Protein AF-A0A849VG69-F1 (afdb_monomer)

Organism: NCBI:txid2726988

Foldseek 3Di:
DDDDQAQEEEEPPDLVVVLLVLVLCCVVDPDVAARYEYEEQPVVSNVVCVVVRSYVYYYYADLVDPVRLLVVLVCCLVPGQHPEYEYAQVCCVPDDPSSVLLQLAAEQWYWHWDQDPVSDIDTDTDPDGRPHDSSYSDDPDPPPPPVPVVVVVVVPD

Sequence (157 aa):
MSLKLDNFLLVDSNKEFSRDYAEYLKKHSHNKESQLIAAGDNTRHLLKMMFDNLIKDYCYCDFANEISVSELSTYLNEHHKVSGVLIPHVDYELASKEQQFIFNSLHPVRYLLKQSQDGTFTYKKITDKANINHLSCSGALPAVGENIEASLCKLDT

Solvent-accessible surface area (backbone atoms only — not comparable to full-atom values): 8816 Å² total; per-residue (Å²): 133,87,80,84,66,64,30,23,37,35,54,39,86,43,74,65,61,48,48,54,49,28,53,50,48,55,74,74,43,92,55,92,63,44,46,30,30,41,34,18,70,57,52,72,59,47,52,49,37,38,76,70,53,38,23,64,47,69,43,71,27,45,77,90,37,70,67,41,36,26,53,43,12,52,52,34,44,76,76,56,63,51,67,29,36,38,35,48,40,67,60,59,71,72,40,52,73,69,43,44,49,49,63,34,13,35,34,78,43,37,28,30,36,43,77,44,97,87,72,48,79,46,78,44,73,58,82,70,81,54,48,83,52,77,39,22,26,66,68,86,69,77,67,92,59,69,68,55,59,65,52,56,68,69,74,80,122

Radius of gyration: 17.18 Å; Cα contacts (8 Å, |Δi|>4): 248; chains: 1; bounding box: 44×58×37 Å

pLDDT: mean 85.75, std 16.55, range [36.81, 97.56]

Nearest PDB structures (foldseek):
  5l78-assembly1_B  TM=6.544E-01  e=4.644E-02  Homo sapiens
  3lqf-assembly1_B  TM=7.164E-01  e=1.206E-01  Cereibacter sphaeroides
  8deb-assembly1_B-2  TM=6.175E-01  e=3.837E-02  Bacteroides fragilis
  8deb-assembly1_A  TM=6.182E-01  e=9.353E-02  Bacteroides fragilis
  1yo6-assembly3_F  TM=6.302E-01  e=5.215E-01  Caenorhabditis elegans

Structure (mmCIF, N/CA/C/O backbone):
data_AF-A0A849VG69-F1
#
_entry.id   AF-A0A849VG69-F1
#
loop_
_atom_site.group_PDB
_atom_site.id
_atom_site.type_symbol
_atom_site.label_atom_id
_atom_site.label_alt_id
_atom_site.label_comp_id
_atom_site.label_asym_id
_atom_site.label_entity_id
_atom_site.label_seq_id
_atom_site.pdbx_PDB_ins_code
_atom_site.Cartn_x
_atom_site.Cartn_y
_atom_site.Cartn_z
_atom_site.occupancy
_atom_site.B_iso_or_equiv
_atom_site.auth_seq_id
_atom_site.auth_comp_id
_atom_site.auth_asym_id
_atom_site.auth_atom_id
_atom_site.pdbx_PDB_model_num
ATOM 1 N N . MET A 1 1 ? -18.620 7.360 -7.343 1.00 36.81 1 MET A N 1
ATOM 2 C CA . MET A 1 1 ? -18.322 5.911 -7.367 1.00 36.81 1 MET A CA 1
ATOM 3 C C . MET A 1 1 ? -17.703 5.582 -6.017 1.00 36.81 1 MET A C 1
ATOM 5 O O . MET A 1 1 ? -16.705 6.209 -5.692 1.00 36.81 1 MET A O 1
ATOM 9 N N . SER A 1 2 ? -18.328 4.739 -5.192 1.00 56.47 2 SER A N 1
ATOM 10 C CA . SER A 1 2 ? -17.742 4.350 -3.899 1.00 56.47 2 SER A CA 1
ATOM 11 C C . SER A 1 2 ? -16.669 3.296 -4.163 1.00 56.47 2 SER A C 1
ATOM 13 O O . SER A 1 2 ? -16.969 2.263 -4.763 1.00 56.47 2 SER A O 1
ATOM 15 N N . LEU A 1 3 ? -15.413 3.591 -3.829 1.00 66.44 3 LEU A N 1
ATOM 16 C CA . LEU A 1 3 ? -14.302 2.664 -4.030 1.00 66.44 3 LEU A CA 1
ATOM 17 C C . LEU A 1 3 ? -14.330 1.647 -2.885 1.00 66.44 3 LEU A C 1
ATOM 19 O O . LEU A 1 3 ? -14.187 2.022 -1.724 1.00 66.44 3 LEU A O 1
ATOM 23 N N . LYS A 1 4 ? -14.547 0.368 -3.201 1.00 75.94 4 LYS A N 1
ATOM 24 C CA . LYS A 1 4 ? -14.493 -0.700 -2.200 1.00 75.94 4 LYS A CA 1
ATOM 25 C C . LYS A 1 4 ? -13.028 -1.056 -1.961 1.00 75.94 4 LYS A C 1
ATOM 27 O O . LYS A 1 4 ? -12.400 -1.672 -2.815 1.00 75.94 4 LYS A O 1
ATOM 32 N N . LEU A 1 5 ? -12.492 -0.615 -0.830 1.00 80.56 5 LEU A N 1
ATOM 33 C CA . LEU A 1 5 ? -11.070 -0.709 -0.481 1.00 80.56 5 LEU A CA 1
ATOM 34 C C . LEU A 1 5 ? -10.733 -1.967 0.330 1.00 80.56 5 LEU A C 1
ATOM 36 O O . LEU A 1 5 ? -9.816 -1.971 1.150 1.00 80.56 5 LEU A O 1
ATOM 40 N N . ASP A 1 6 ? -11.479 -3.045 0.110 1.00 85.31 6 ASP A N 1
ATOM 41 C CA . ASP A 1 6 ? -11.233 -4.308 0.797 1.00 85.31 6 ASP A CA 1
ATOM 42 C C . ASP A 1 6 ? -9.941 -4.940 0.260 1.00 85.31 6 ASP A C 1
ATOM 44 O O . ASP A 1 6 ? -9.777 -5.079 -0.952 1.00 85.31 6 ASP A O 1
ATOM 48 N N . ASN A 1 7 ? -9.035 -5.342 1.156 1.00 90.25 7 ASN A N 1
ATOM 49 C CA . ASN A 1 7 ? -7.769 -6.007 0.825 1.00 90.25 7 ASN A CA 1
ATOM 50 C C . ASN A 1 7 ? -6.854 -5.196 -0.104 1.00 90.25 7 ASN A C 1
ATOM 52 O O . ASN A 1 7 ? -6.214 -5.754 -0.994 1.00 90.25 7 ASN A O 1
ATOM 56 N N . PHE A 1 8 ? -6.783 -3.879 0.085 1.00 95.00 8 PHE A N 1
ATOM 57 C CA . PHE A 1 8 ? -5.785 -3.046 -0.586 1.00 95.00 8 PHE A CA 1
ATOM 58 C C . PHE A 1 8 ? -4.469 -3.018 0.198 1.00 95.00 8 PHE A C 1
ATOM 60 O O . PHE A 1 8 ? -4.468 -3.068 1.429 1.00 95.00 8 PHE A O 1
ATOM 67 N N . LEU A 1 9 ? -3.359 -2.904 -0.531 1.00 96.75 9 LEU A N 1
ATOM 68 C CA . LEU A 1 9 ? -2.040 -2.613 0.018 1.00 96.75 9 LEU A CA 1
ATOM 69 C C . LEU A 1 9 ? -1.819 -1.098 0.040 1.00 96.75 9 LEU A C 1
ATOM 71 O O . LEU A 1 9 ? -1.893 -0.453 -1.003 1.00 96.75 9 LEU A O 1
ATOM 75 N N . LEU A 1 10 ? -1.510 -0.539 1.202 1.00 97.25 10 LEU A N 1
ATOM 76 C CA . LEU A 1 10 ? -1.002 0.814 1.379 1.00 97.25 10 LEU A CA 1
ATOM 77 C C . LEU A 1 10 ? 0.529 0.792 1.369 1.00 97.25 10 LEU A C 1
ATOM 79 O O . LEU A 1 10 ? 1.142 0.097 2.180 1.00 97.25 10 LEU A O 1
ATOM 83 N N . VAL A 1 11 ? 1.128 1.575 0.474 1.00 97.19 11 VAL A N 1
ATOM 84 C CA . VAL A 1 11 ? 2.562 1.883 0.499 1.00 97.19 11 VAL A CA 1
ATOM 85 C C . VAL A 1 11 ? 2.808 2.919 1.596 1.00 97.19 11 VAL A C 1
ATOM 87 O O . VAL A 1 11 ? 2.398 4.073 1.463 1.00 97.19 11 VAL A O 1
ATOM 90 N N . ASP A 1 12 ? 3.446 2.495 2.685 1.00 95.44 12 ASP A N 1
ATOM 91 C CA . ASP A 1 12 ? 3.842 3.348 3.803 1.00 95.44 12 ASP A CA 1
ATOM 92 C C . ASP A 1 12 ? 5.242 3.924 3.585 1.00 95.44 12 ASP A C 1
ATOM 94 O O . ASP A 1 12 ? 6.249 3.392 4.044 1.00 95.44 12 ASP A O 1
ATOM 98 N N . SER A 1 13 ? 5.290 5.033 2.860 1.00 88.56 13 SER A N 1
ATOM 99 C CA . SER A 1 13 ? 6.489 5.855 2.655 1.00 88.56 13 SER A CA 1
ATOM 100 C C . SER A 1 13 ? 6.529 7.073 3.586 1.00 88.56 13 SER A C 1
ATOM 102 O O . SER A 1 13 ? 7.591 7.649 3.822 1.00 88.56 13 SER A O 1
ATOM 104 N N . ASN A 1 14 ? 5.387 7.457 4.165 1.00 92.94 14 ASN A N 1
ATOM 105 C CA . ASN A 1 14 ? 5.289 8.502 5.175 1.00 92.94 14 ASN A CA 1
ATOM 106 C C . ASN A 1 14 ? 4.325 8.080 6.289 1.00 92.94 14 ASN A C 1
ATOM 108 O O . ASN A 1 14 ? 3.107 8.078 6.116 1.00 92.94 14 ASN A O 1
ATOM 112 N N . LYS A 1 15 ? 4.895 7.828 7.470 1.00 93.56 15 LYS A N 1
ATOM 113 C CA . LYS A 1 15 ? 4.179 7.362 8.665 1.00 93.56 15 LYS A CA 1
ATOM 114 C C . LYS A 1 15 ? 2.964 8.223 9.058 1.00 93.56 15 LYS A C 1
ATOM 116 O O . LYS A 1 15 ? 1.968 7.721 9.569 1.00 93.56 15 LYS A O 1
ATOM 121 N N . GLU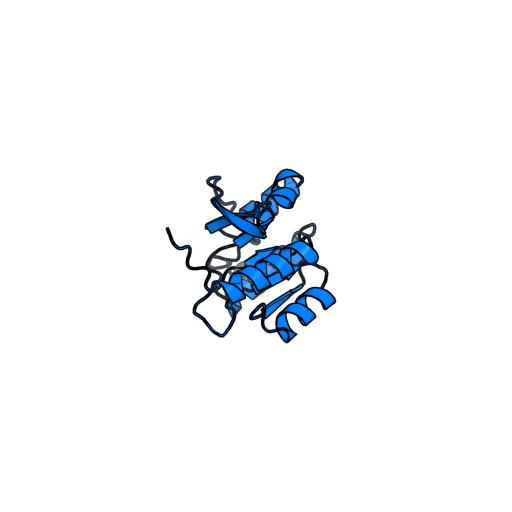 A 1 16 ? 3.050 9.543 8.900 1.00 93.81 16 GLU A N 1
ATOM 122 C CA . GLU A 1 16 ? 1.976 10.455 9.315 1.00 93.81 16 GLU A CA 1
ATOM 123 C C . GLU A 1 16 ? 0.835 10.376 8.307 1.00 93.81 16 GLU A C 1
ATOM 125 O O . GLU A 1 16 ? -0.307 10.121 8.684 1.00 93.81 16 GLU A O 1
ATOM 130 N N . PHE A 1 17 ? 1.172 10.442 7.018 1.00 95.38 17 PHE A N 1
ATOM 131 C CA . PHE A 1 17 ? 0.208 10.307 5.933 1.00 95.38 17 PHE A CA 1
ATOM 132 C C . PHE A 1 17 ? -0.534 8.963 5.968 1.00 95.38 17 PHE A C 1
ATOM 134 O O . PHE A 1 17 ? -1.763 8.922 5.881 1.00 95.38 17 PHE A O 1
ATOM 141 N N . SER A 1 18 ? 0.199 7.857 6.116 1.00 95.94 18 SER A N 1
ATOM 142 C CA . SER A 1 18 ? -0.369 6.506 6.126 1.00 95.94 18 SER A CA 1
ATOM 143 C C . SER A 1 18 ? -1.331 6.291 7.284 1.00 95.94 18 SER A C 1
ATOM 145 O O . SER A 1 18 ? -2.405 5.702 7.114 1.00 95.94 18 SER A O 1
ATOM 147 N N . ARG A 1 19 ? -0.974 6.802 8.466 1.00 96.56 19 ARG A N 1
ATOM 148 C CA . ARG A 1 19 ? -1.845 6.738 9.635 1.00 96.56 19 ARG A CA 1
ATOM 149 C C . ARG A 1 19 ? -3.089 7.590 9.460 1.00 96.56 19 ARG A C 1
ATOM 151 O O . ARG A 1 19 ? -4.181 7.079 9.706 1.00 96.56 19 ARG A O 1
ATOM 158 N N . ASP A 1 20 ? -2.939 8.837 9.025 1.00 95.88 20 ASP A N 1
ATOM 159 C CA . ASP A 1 20 ? -4.066 9.742 8.788 1.00 95.88 20 ASP A CA 1
ATOM 160 C C . ASP A 1 20 ? -5.056 9.127 7.796 1.00 95.88 20 ASP A C 1
ATOM 162 O O . ASP A 1 20 ? -6.271 9.159 8.009 1.00 95.88 20 ASP A O 1
ATOM 166 N N . TYR A 1 21 ? -4.536 8.490 6.744 1.00 95.69 21 TYR A N 1
ATOM 167 C CA . TYR A 1 21 ? -5.349 7.770 5.777 1.00 95.69 21 TYR A CA 1
ATOM 168 C C . TYR A 1 21 ? -6.095 6.585 6.398 1.00 95.69 21 TYR A C 1
ATOM 170 O O . TYR A 1 21 ? -7.298 6.424 6.181 1.00 95.69 21 TYR A O 1
ATOM 178 N N . ALA A 1 22 ? -5.416 5.760 7.194 1.00 95.06 22 ALA A N 1
ATOM 179 C CA . ALA A 1 22 ? -6.046 4.608 7.829 1.00 95.06 22 ALA A CA 1
ATOM 180 C C . ALA A 1 22 ? -7.111 5.027 8.864 1.00 95.06 22 ALA A C 1
ATOM 182 O O . ALA A 1 22 ? -8.178 4.413 8.948 1.00 95.06 22 ALA A O 1
ATOM 183 N N . GLU A 1 23 ? -6.877 6.113 9.608 1.00 94.75 23 GLU A N 1
ATOM 184 C CA . GLU A 1 23 ? -7.871 6.714 10.503 1.00 94.75 23 GLU A CA 1
ATOM 185 C C . GLU A 1 23 ? -9.067 7.284 9.730 1.00 94.75 23 GLU A C 1
ATOM 187 O O . GLU A 1 23 ? -10.218 7.074 10.128 1.00 94.75 23 GLU A O 1
ATOM 192 N N . TYR A 1 24 ? -8.817 7.970 8.610 1.00 93.38 24 TYR A N 1
ATOM 193 C CA . TYR A 1 24 ? -9.863 8.441 7.706 1.00 93.38 24 TYR A CA 1
ATOM 194 C C . TYR A 1 24 ? -10.710 7.272 7.196 1.00 93.38 24 TYR A C 1
ATOM 196 O O . TYR A 1 24 ? -11.936 7.307 7.320 1.00 93.38 24 TYR A O 1
ATOM 204 N N . LEU A 1 25 ? -10.075 6.211 6.693 1.00 91.75 25 LEU A N 1
ATOM 205 C CA . LEU A 1 25 ? -10.764 5.038 6.166 1.00 91.75 25 LEU A CA 1
ATOM 206 C C . LEU A 1 25 ? -11.615 4.362 7.245 1.00 91.75 25 LEU A C 1
ATOM 208 O O . LEU A 1 25 ? -12.772 4.040 6.993 1.00 91.75 25 LEU A O 1
ATOM 212 N N . LYS A 1 26 ? -11.091 4.214 8.466 1.00 90.50 26 LYS A N 1
ATOM 213 C CA . LYS A 1 26 ? -11.829 3.638 9.600 1.00 90.50 26 LYS A CA 1
ATOM 214 C C . LYS A 1 26 ? -13.068 4.453 9.977 1.00 90.50 26 LYS A C 1
ATOM 216 O O . LYS A 1 26 ? -14.101 3.870 10.283 1.00 90.50 26 LYS A O 1
ATOM 221 N N . LYS A 1 27 ? -12.989 5.787 9.935 1.00 89.56 27 LYS A N 1
ATOM 222 C CA . LYS A 1 27 ? -14.132 6.678 10.223 1.00 89.56 27 LYS A CA 1
ATOM 223 C C . LYS A 1 27 ? -15.211 6.640 9.136 1.00 89.56 27 LYS A C 1
ATOM 225 O O . LYS A 1 27 ? -16.374 6.886 9.439 1.00 89.56 27 LYS A O 1
ATOM 230 N N . HIS A 1 28 ? -14.829 6.352 7.892 1.00 87.00 28 HIS A N 1
ATOM 231 C CA . HIS A 1 28 ? -15.719 6.392 6.724 1.00 87.00 28 HIS A CA 1
ATOM 232 C C . HIS A 1 28 ? -16.106 5.002 6.196 1.00 87.00 28 HIS A C 1
ATOM 234 O O . HIS A 1 28 ? -16.868 4.898 5.236 1.00 87.00 28 HIS A O 1
ATOM 240 N N . SER A 1 29 ? -15.599 3.933 6.811 1.00 83.06 29 SER A N 1
ATOM 241 C CA . SER A 1 29 ? -15.955 2.556 6.490 1.00 83.06 29 SER A CA 1
ATOM 242 C C . SER A 1 29 ? -17.122 2.086 7.354 1.00 83.06 29 SER A C 1
ATOM 244 O O . SER A 1 29 ? -17.192 2.363 8.549 1.00 83.06 29 SER A O 1
ATOM 246 N N . HIS A 1 30 ? -18.032 1.323 6.752 1.00 76.81 30 HIS A N 1
ATOM 247 C CA . HIS A 1 30 ? -19.096 0.634 7.486 1.00 76.81 30 HIS A CA 1
ATOM 248 C C . HIS A 1 30 ? -18.594 -0.633 8.201 1.00 76.81 30 HIS A C 1
ATOM 250 O O . HIS A 1 30 ? -19.302 -1.177 9.050 1.00 76.81 30 HIS A O 1
ATOM 256 N N . ASN A 1 31 ? -17.384 -1.102 7.878 1.00 74.19 31 ASN A N 1
ATOM 257 C CA . ASN A 1 31 ? -16.780 -2.271 8.509 1.00 74.19 31 ASN A CA 1
ATOM 258 C C . ASN A 1 31 ? -16.126 -1.881 9.838 1.00 74.19 31 ASN A C 1
ATOM 260 O O . ASN A 1 31 ? -15.365 -0.919 9.909 1.00 74.19 31 ASN A O 1
ATOM 264 N N . LYS A 1 32 ? -16.388 -2.669 10.889 1.00 72.69 32 LYS A N 1
ATOM 265 C CA . LYS A 1 32 ? -15.746 -2.485 12.203 1.00 72.69 32 LYS A CA 1
ATOM 266 C C . LYS A 1 32 ? -14.254 -2.820 12.183 1.00 72.69 32 LYS A C 1
ATOM 268 O O . LYS A 1 32 ? -13.498 -2.259 12.970 1.00 72.69 32 LYS A O 1
ATOM 273 N N . GLU A 1 33 ? -13.850 -3.720 11.293 1.00 83.88 33 GLU A N 1
ATOM 274 C CA . GLU A 1 33 ? -12.469 -4.164 11.133 1.00 83.88 33 GLU A CA 1
ATOM 275 C C . GLU A 1 33 ? -11.885 -3.586 9.845 1.00 83.88 33 GLU A C 1
ATOM 277 O O . GLU A 1 33 ? -12.523 -3.609 8.787 1.00 83.88 33 GLU A O 1
ATOM 282 N N . SER A 1 34 ? -10.663 -3.057 9.935 1.00 87.00 34 SER A N 1
ATOM 283 C CA . SER A 1 34 ? -9.925 -2.625 8.751 1.00 87.00 34 SER A CA 1
ATOM 284 C C . SER A 1 34 ? -9.647 -3.828 7.854 1.00 87.00 34 SER A C 1
ATOM 286 O O . SER A 1 34 ? -9.468 -4.939 8.339 1.00 87.00 34 SER A O 1
ATOM 288 N N . GLN A 1 35 ? -9.620 -3.617 6.542 1.00 91.19 35 GLN A N 1
ATOM 289 C CA . GLN A 1 35 ? -9.175 -4.616 5.561 1.00 91.19 35 GLN A CA 1
ATOM 290 C C . GLN A 1 35 ? -7.896 -4.166 4.843 1.00 91.19 35 GLN A C 1
ATOM 292 O O . GLN A 1 35 ? -7.460 -4.801 3.884 1.00 91.19 35 GLN A O 1
ATOM 297 N N . LEU A 1 36 ? -7.311 -3.060 5.301 1.00 94.56 36 LEU A N 1
ATOM 298 C CA . LEU A 1 36 ? -6.127 -2.449 4.724 1.00 94.56 36 LEU A CA 1
ATOM 299 C C . LEU A 1 36 ? -4.873 -3.176 5.211 1.00 94.56 36 LEU A C 1
ATOM 301 O O . LEU A 1 36 ? -4.729 -3.408 6.409 1.00 94.56 36 LEU A O 1
ATOM 305 N N . ILE A 1 37 ? -3.975 -3.511 4.294 1.00 95.88 37 ILE A N 1
ATOM 306 C CA . ILE A 1 37 ? -2.633 -4.023 4.600 1.00 95.88 37 ILE A CA 1
ATOM 307 C C . ILE A 1 37 ? -1.671 -2.873 4.371 1.00 95.88 37 ILE A C 1
ATOM 309 O O . ILE A 1 37 ? -1.818 -2.177 3.372 1.00 95.88 37 ILE A O 1
ATOM 313 N N . ALA A 1 38 ? -0.696 -2.664 5.246 1.00 97.19 38 ALA A N 1
ATOM 314 C CA . ALA A 1 38 ? 0.333 -1.651 5.022 1.00 97.19 38 ALA A CA 1
ATOM 315 C C . ALA A 1 38 ? 1.715 -2.292 4.904 1.00 97.19 38 ALA A C 1
ATOM 317 O O . ALA A 1 38 ? 2.044 -3.203 5.661 1.00 97.19 38 ALA A O 1
ATOM 318 N N . ALA A 1 39 ? 2.528 -1.811 3.969 1.00 97.44 39 ALA A N 1
ATOM 319 C CA . ALA A 1 39 ? 3.918 -2.226 3.853 1.00 97.44 39 ALA A CA 1
ATOM 320 C C . ALA A 1 39 ? 4.841 -1.017 3.807 1.00 97.44 39 ALA A C 1
ATOM 322 O O . ALA A 1 39 ? 4.516 -0.034 3.150 1.00 97.44 39 ALA A O 1
ATOM 323 N N . GLY A 1 40 ? 5.977 -1.109 4.488 1.00 97.00 40 GLY A N 1
ATOM 324 C CA . GLY A 1 40 ? 6.966 -0.039 4.600 1.00 97.00 40 GLY A CA 1
ATOM 325 C C . GLY A 1 40 ? 8.152 -0.466 5.461 1.00 97.00 40 GLY A C 1
ATOM 326 O O . GLY A 1 40 ? 8.169 -1.565 6.024 1.00 97.00 40 GLY A O 1
ATOM 327 N N . ASP A 1 41 ? 9.154 0.396 5.577 1.00 95.50 41 ASP A N 1
ATOM 328 C CA . ASP A 1 41 ? 10.396 0.098 6.297 1.00 95.50 41 ASP A CA 1
ATOM 329 C C . ASP A 1 41 ? 10.295 0.375 7.812 1.00 95.50 41 ASP A C 1
ATOM 331 O O . ASP A 1 41 ? 11.038 -0.193 8.620 1.00 95.50 41 ASP A O 1
ATOM 335 N N . ASN A 1 42 ? 9.321 1.186 8.234 1.00 96.31 42 ASN A N 1
ATOM 336 C CA . ASN A 1 42 ? 9.101 1.564 9.626 1.00 96.31 42 ASN A CA 1
ATOM 337 C C . ASN A 1 42 ? 8.182 0.577 10.365 1.00 96.31 42 ASN A C 1
ATOM 339 O O . ASN A 1 42 ? 7.040 0.874 10.723 1.00 96.31 42 ASN A O 1
ATOM 343 N N . THR A 1 43 ? 8.701 -0.610 10.669 1.00 94.56 43 THR A N 1
ATOM 344 C CA . THR A 1 43 ? 7.931 -1.689 11.318 1.00 94.56 43 THR A CA 1
ATOM 345 C C . THR A 1 43 ? 7.293 -1.290 12.649 1.00 94.56 43 THR A C 1
ATOM 347 O O . THR A 1 43 ? 6.174 -1.704 12.944 1.00 94.56 43 THR A O 1
ATOM 350 N N . ARG A 1 44 ? 7.951 -0.442 13.454 1.00 96.62 44 ARG A N 1
ATOM 351 C CA . ARG A 1 44 ? 7.391 0.049 14.727 1.00 96.62 44 ARG A CA 1
ATOM 352 C C . ARG A 1 44 ? 6.115 0.857 14.504 1.00 96.62 44 ARG A C 1
ATOM 354 O O . ARG A 1 44 ? 5.178 0.759 15.299 1.00 96.62 44 ARG A O 1
ATOM 361 N N . HIS A 1 45 ? 6.098 1.678 13.460 1.00 97.25 45 HIS A N 1
ATOM 362 C CA . HIS A 1 45 ? 4.930 2.457 13.082 1.00 97.25 45 HIS A CA 1
ATOM 363 C C . HIS A 1 45 ? 3.787 1.555 12.604 1.00 97.25 45 HIS A C 1
ATOM 365 O O . HIS A 1 45 ? 2.673 1.655 13.125 1.00 97.25 45 HIS A O 1
ATOM 371 N N . LEU A 1 46 ? 4.088 0.629 11.695 1.00 97.50 46 LEU A N 1
ATOM 372 C CA . LEU A 1 46 ? 3.120 -0.321 11.153 1.00 97.50 46 LEU A CA 1
ATOM 373 C C . LEU A 1 46 ? 2.491 -1.190 12.249 1.00 97.50 46 LEU A C 1
ATOM 375 O O . LEU A 1 46 ? 1.269 -1.293 12.350 1.00 97.50 46 LEU A O 1
ATOM 379 N N . LEU A 1 47 ? 3.316 -1.723 13.152 1.00 97.19 47 LEU A N 1
ATOM 380 C CA . LEU A 1 47 ? 2.854 -2.510 14.291 1.00 97.19 47 LEU A CA 1
ATOM 381 C C . LEU A 1 47 ? 1.897 -1.700 15.179 1.00 97.19 47 LEU A C 1
ATOM 383 O O . LEU A 1 47 ? 0.865 -2.210 15.613 1.00 97.19 47 LEU A O 1
ATOM 387 N N . LYS A 1 48 ? 2.195 -0.414 15.413 1.00 97.56 48 LYS A N 1
ATOM 388 C CA . LYS A 1 48 ? 1.295 0.480 16.152 1.00 97.56 48 LYS A CA 1
ATOM 389 C C . LYS A 1 48 ? -0.040 0.674 15.425 1.00 97.56 48 LYS A C 1
ATOM 391 O O . LYS A 1 48 ? -1.080 0.641 16.075 1.00 97.56 48 LYS A O 1
ATOM 396 N N . MET A 1 49 ? -0.035 0.850 14.103 1.00 97.19 49 MET A N 1
ATOM 397 C CA . MET A 1 49 ? -1.276 0.942 13.322 1.00 97.19 49 MET A CA 1
ATOM 398 C C . MET A 1 49 ? -2.116 -0.335 13.420 1.00 97.19 49 MET A C 1
ATOM 400 O O . MET A 1 49 ? -3.341 -0.248 13.522 1.00 97.19 49 MET A O 1
ATOM 404 N N . MET A 1 50 ? -1.475 -1.505 13.426 1.00 96.00 50 MET A N 1
ATOM 405 C CA . MET A 1 50 ? -2.161 -2.784 13.607 1.00 96.00 50 MET A CA 1
ATOM 406 C C . MET A 1 50 ? -2.781 -2.892 15.008 1.00 96.00 50 MET A C 1
ATOM 408 O O . MET A 1 50 ? -3.965 -3.196 15.123 1.00 96.00 50 MET A O 1
ATOM 412 N N . PHE A 1 51 ? -2.037 -2.551 16.069 1.00 95.81 51 PHE A N 1
ATOM 413 C CA . PHE A 1 51 ? -2.566 -2.527 17.444 1.00 95.81 51 PHE A CA 1
ATOM 414 C C . PHE A 1 51 ? -3.743 -1.558 17.623 1.00 95.81 51 PHE A C 1
ATOM 416 O O . PHE A 1 51 ? -4.710 -1.872 18.317 1.00 95.81 51 PHE A O 1
ATOM 423 N N . ASP A 1 52 ? -3.700 -0.404 16.957 1.00 95.56 52 ASP A N 1
ATOM 424 C CA . ASP A 1 52 ? -4.792 0.575 16.955 1.00 95.56 52 ASP A CA 1
ATOM 425 C C . ASP A 1 52 ? -5.992 0.130 16.078 1.00 95.56 52 ASP A C 1
ATOM 427 O O . ASP A 1 52 ? -6.991 0.852 15.937 1.00 95.56 52 ASP A O 1
ATOM 431 N N . ASN A 1 53 ? -5.928 -1.076 15.495 1.00 94.06 53 ASN A N 1
ATOM 432 C CA . ASN A 1 53 ? -6.904 -1.647 14.566 1.00 94.06 53 ASN A CA 1
ATOM 433 C C . ASN A 1 53 ? -7.178 -0.715 13.373 1.00 94.06 53 ASN A C 1
ATOM 435 O O . ASN A 1 53 ? -8.337 -0.494 13.002 1.00 94.06 53 ASN A O 1
ATOM 439 N N . LEU A 1 54 ? -6.134 -0.067 12.848 1.00 95.25 54 LEU A N 1
ATOM 440 C CA . LEU A 1 54 ? -6.199 0.797 11.662 1.00 95.25 54 LEU A CA 1
ATOM 441 C C . LEU A 1 54 ? -5.912 0.016 10.374 1.00 95.25 54 LEU A C 1
ATOM 443 O O . LEU A 1 54 ? -6.435 0.353 9.313 1.00 95.25 54 LEU A O 1
ATOM 447 N N . ILE A 1 55 ? -5.131 -1.056 10.477 1.00 95.38 55 ILE A N 1
ATOM 448 C CA . ILE A 1 55 ? -4.799 -2.003 9.404 1.00 95.38 55 ILE A CA 1
ATOM 449 C C 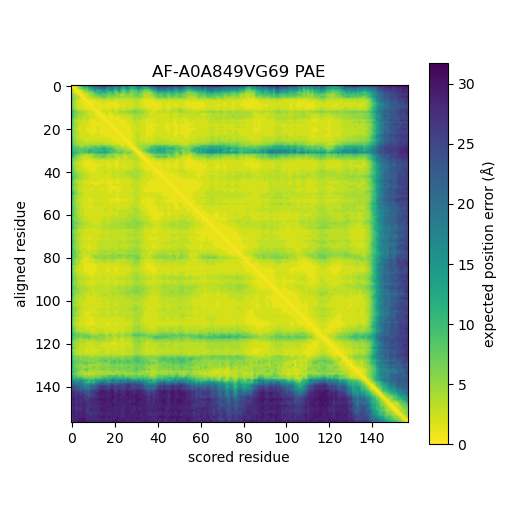. ILE A 1 55 ? -5.049 -3.425 9.903 1.00 95.38 55 ILE A C 1
ATOM 451 O O . ILE A 1 55 ? -5.014 -3.657 11.112 1.00 95.38 55 ILE A O 1
ATOM 455 N N . LYS A 1 56 ? -5.322 -4.358 8.988 1.00 94.69 56 LYS A N 1
ATOM 456 C CA . LYS A 1 56 ? -5.505 -5.777 9.332 1.00 94.69 56 LYS A CA 1
ATOM 457 C C . LYS A 1 56 ? -4.191 -6.530 9.484 1.00 94.69 56 LYS A C 1
ATOM 459 O O . LYS A 1 56 ? -4.139 -7.494 10.234 1.00 94.69 56 LYS A O 1
ATOM 464 N N . ASP A 1 57 ? -3.172 -6.115 8.743 1.00 95.38 57 ASP A N 1
ATOM 465 C CA . ASP A 1 57 ? -1.863 -6.753 8.729 1.00 95.38 57 ASP A CA 1
ATOM 466 C C . ASP A 1 57 ? -0.809 -5.763 8.228 1.00 95.38 57 ASP A C 1
ATOM 468 O O . ASP A 1 57 ? -1.147 -4.738 7.615 1.00 95.38 57 ASP A O 1
ATOM 472 N N . TYR A 1 58 ? 0.458 -6.076 8.476 1.00 95.62 58 TYR A N 1
ATOM 473 C CA . TYR A 1 58 ? 1.581 -5.299 7.990 1.00 95.62 58 TYR A CA 1
ATOM 474 C C . TYR A 1 58 ? 2.719 -6.165 7.457 1.00 95.62 58 TYR A C 1
ATOM 476 O O . TYR A 1 58 ? 2.932 -7.296 7.886 1.00 95.62 58 TYR A O 1
ATOM 484 N N . CYS A 1 59 ? 3.506 -5.590 6.553 1.00 95.12 59 CYS A N 1
ATOM 485 C CA . CYS A 1 59 ? 4.708 -6.221 6.025 1.00 95.12 59 CYS A CA 1
ATOM 486 C C . CYS A 1 59 ? 5.878 -5.244 6.087 1.00 95.12 59 CYS A C 1
ATOM 488 O O . CYS A 1 59 ? 5.727 -4.058 5.799 1.00 95.12 59 CYS A O 1
ATOM 490 N N . TYR A 1 60 ? 7.063 -5.740 6.427 1.00 95.56 60 TYR A N 1
ATOM 491 C CA . TYR A 1 60 ? 8.271 -4.970 6.162 1.00 95.56 60 TYR A CA 1
ATOM 492 C C . TYR A 1 60 ? 8.515 -4.928 4.650 1.00 95.56 60 TYR A C 1
ATOM 494 O O . TYR A 1 60 ? 8.434 -5.963 3.990 1.00 95.56 60 TYR A O 1
ATOM 502 N N . CYS A 1 61 ? 8.807 -3.747 4.112 1.00 95.94 61 CYS A N 1
ATOM 503 C CA . CYS A 1 61 ? 9.274 -3.596 2.741 1.00 95.94 61 CYS A CA 1
ATOM 504 C C . CYS A 1 61 ? 10.090 -2.314 2.589 1.00 95.94 61 CYS A C 1
ATOM 506 O O . CYS A 1 61 ? 9.588 -1.223 2.854 1.00 95.94 61 CYS A O 1
ATOM 508 N N . ASP A 1 62 ? 11.313 -2.442 2.085 1.00 94.62 62 ASP A N 1
ATOM 509 C CA . ASP A 1 62 ? 12.069 -1.320 1.536 1.00 94.62 62 ASP A CA 1
ATOM 510 C C . ASP A 1 62 ? 11.760 -1.202 0.036 1.00 94.62 62 ASP A C 1
ATOM 512 O O . ASP A 1 62 ? 12.242 -1.988 -0.778 1.00 94.62 62 ASP A O 1
ATOM 516 N N . PHE A 1 63 ? 10.945 -0.215 -0.347 1.00 92.00 63 PHE A N 1
ATOM 517 C CA . PHE A 1 63 ? 10.564 0.009 -1.749 1.00 92.00 63 PHE A CA 1
ATOM 518 C C . PHE A 1 63 ? 11.700 0.545 -2.634 1.00 92.00 63 PHE A C 1
ATOM 520 O O . PHE A 1 63 ? 11.507 0.685 -3.843 1.00 92.00 63 PHE A O 1
ATOM 527 N N . ALA A 1 64 ? 12.878 0.835 -2.074 1.00 90.44 64 ALA A N 1
ATOM 528 C CA . ALA A 1 64 ? 14.089 1.081 -2.851 1.00 90.44 64 ALA A CA 1
ATOM 529 C C . ALA A 1 64 ? 14.862 -0.215 -3.172 1.00 90.44 64 ALA A C 1
ATOM 531 O O . ALA A 1 64 ? 15.792 -0.181 -3.978 1.00 90.44 64 ALA A O 1
ATOM 532 N N . ASN A 1 65 ? 14.481 -1.351 -2.575 1.00 91.06 65 ASN A N 1
ATOM 533 C CA . ASN A 1 65 ? 15.165 -2.631 -2.715 1.00 91.06 65 ASN A CA 1
ATOM 534 C C . ASN A 1 65 ? 14.281 -3.671 -3.425 1.00 91.06 65 ASN A C 1
ATOM 536 O O . ASN A 1 65 ? 13.289 -4.155 -2.884 1.00 91.06 65 ASN A O 1
ATOM 540 N N . GLU A 1 66 ? 14.685 -4.073 -4.631 1.00 90.00 66 GLU A N 1
ATOM 541 C CA . GLU A 1 66 ? 13.956 -5.038 -5.466 1.00 90.00 66 GLU A CA 1
ATOM 542 C C . GLU A 1 66 ? 13.753 -6.403 -4.786 1.00 90.00 66 GLU A C 1
ATOM 544 O O . GLU A 1 66 ? 12.679 -6.993 -4.902 1.00 90.00 66 GLU A O 1
ATOM 549 N N . ILE A 1 67 ? 14.738 -6.881 -4.014 1.00 90.88 67 ILE A N 1
ATOM 550 C CA . ILE A 1 67 ? 14.632 -8.151 -3.279 1.00 90.88 67 ILE A CA 1
ATOM 551 C C . ILE A 1 67 ? 13.528 -8.045 -2.226 1.00 90.88 67 ILE A C 1
ATOM 553 O O . ILE A 1 67 ? 12.662 -8.914 -2.154 1.00 90.88 67 ILE A O 1
ATOM 557 N N . SER A 1 68 ? 13.510 -6.945 -1.469 1.00 94.25 68 SER A N 1
ATOM 558 C CA . SER A 1 68 ? 12.484 -6.709 -0.448 1.00 94.25 68 SER A CA 1
ATOM 559 C C . SER A 1 68 ? 11.079 -6.658 -1.058 1.00 94.25 68 SER A C 1
ATOM 561 O O . SER A 1 68 ? 10.139 -7.238 -0.514 1.00 94.25 68 SER A O 1
ATOM 563 N N . VAL A 1 69 ? 10.936 -6.034 -2.229 1.00 94.62 69 VAL A N 1
ATOM 564 C CA . VAL A 1 69 ? 9.659 -5.973 -2.952 1.00 94.62 69 VAL A CA 1
ATOM 565 C C . VAL A 1 69 ? 9.240 -7.345 -3.498 1.00 94.62 69 VAL A C 1
ATOM 567 O O . VAL A 1 69 ? 8.052 -7.675 -3.484 1.00 94.62 69 VAL A O 1
ATOM 570 N N . SER A 1 70 ? 10.185 -8.159 -3.967 1.00 92.00 70 SER A N 1
ATOM 571 C CA . SER A 1 70 ? 9.922 -9.528 -4.432 1.00 92.00 70 SER A CA 1
ATOM 572 C C . SER A 1 70 ? 9.399 -10.425 -3.300 1.00 92.00 70 SER A C 1
ATOM 574 O O . SER A 1 70 ? 8.395 -11.129 -3.455 1.00 92.00 70 SER A O 1
ATOM 576 N N . GLU A 1 71 ? 10.020 -10.342 -2.120 1.00 93.00 71 GLU A N 1
ATOM 577 C CA . GLU A 1 71 ? 9.572 -11.055 -0.917 1.00 93.00 71 GLU A CA 1
ATOM 578 C C . GLU A 1 71 ? 8.176 -10.597 -0.481 1.00 93.00 71 GLU A C 1
ATOM 580 O O . GLU A 1 71 ? 7.294 -11.430 -0.252 1.00 93.00 71 GLU A O 1
ATOM 585 N N . LEU A 1 72 ? 7.940 -9.278 -0.456 1.00 94.75 72 LEU A N 1
ATOM 586 C CA . LEU A 1 72 ? 6.617 -8.708 -0.197 1.00 94.75 72 LEU A CA 1
ATOM 587 C C . LEU A 1 72 ? 5.576 -9.268 -1.176 1.00 94.75 72 LEU A C 1
ATOM 589 O O . LEU A 1 72 ? 4.490 -9.677 -0.771 1.00 94.75 72 LEU A O 1
ATOM 593 N N . SER A 1 73 ? 5.900 -9.288 -2.466 1.00 92.38 73 SER A N 1
ATOM 594 C CA . SER A 1 73 ? 4.984 -9.735 -3.519 1.00 92.38 73 SER A CA 1
ATOM 595 C C . SER A 1 73 ? 4.605 -11.201 -3.354 1.00 92.38 73 SER A C 1
ATOM 597 O O . SER A 1 73 ? 3.426 -11.544 -3.467 1.00 92.38 73 SER A O 1
ATOM 599 N N . THR A 1 74 ? 5.586 -12.038 -3.014 1.00 89.81 74 THR A N 1
ATOM 600 C CA . THR A 1 74 ? 5.388 -13.460 -2.715 1.00 89.81 74 THR A CA 1
ATOM 601 C C . THR A 1 74 ? 4.456 -13.641 -1.524 1.00 89.81 74 THR A C 1
ATOM 603 O O . THR A 1 74 ? 3.405 -14.270 -1.651 1.00 89.81 74 THR A O 1
ATOM 606 N N . TYR A 1 75 ? 4.768 -12.986 -0.405 1.00 91.81 75 TYR A N 1
ATOM 607 C CA . TYR A 1 75 ? 3.960 -13.049 0.809 1.00 91.81 75 TYR A CA 1
ATOM 608 C C . TYR A 1 75 ? 2.508 -12.596 0.575 1.00 91.81 75 TYR A C 1
ATOM 610 O O . TYR A 1 75 ? 1.553 -13.262 0.983 1.00 91.81 75 TYR A O 1
ATOM 618 N N . LEU A 1 76 ? 2.313 -11.471 -0.120 1.00 92.44 76 LEU A N 1
ATOM 619 C CA . LEU A 1 76 ? 0.980 -10.931 -0.391 1.00 92.44 76 LEU A CA 1
ATOM 620 C C . LEU A 1 76 ? 0.154 -11.842 -1.308 1.00 92.44 76 LEU A C 1
ATOM 622 O O . LEU A 1 76 ? -1.063 -11.958 -1.116 1.00 92.44 76 LEU A O 1
ATOM 626 N N . ASN A 1 77 ? 0.798 -12.486 -2.282 1.00 88.62 77 ASN A N 1
ATOM 627 C CA . ASN A 1 77 ? 0.142 -13.426 -3.185 1.00 88.62 77 ASN A CA 1
ATOM 628 C C . ASN A 1 77 ? -0.306 -14.699 -2.447 1.00 88.62 77 ASN A C 1
ATOM 630 O O . ASN A 1 77 ? -1.419 -15.180 -2.667 1.00 88.62 77 ASN A O 1
ATOM 634 N N . GLU A 1 78 ? 0.524 -15.206 -1.534 1.00 88.44 78 GLU A N 1
ATOM 635 C CA . GLU A 1 78 ? 0.243 -16.419 -0.759 1.00 88.44 78 GLU A CA 1
ATOM 636 C C . GLU A 1 78 ? -0.825 -16.203 0.323 1.00 88.44 78 GLU A C 1
ATOM 638 O O . GLU A 1 78 ? -1.703 -17.051 0.503 1.00 88.44 78 GLU A O 1
ATOM 643 N N . HIS A 1 79 ? -0.794 -15.061 1.018 1.00 90.38 79 HIS A N 1
ATOM 644 C CA . HIS A 1 79 ? -1.577 -14.878 2.244 1.00 90.38 79 HIS A CA 1
ATOM 645 C C . HIS A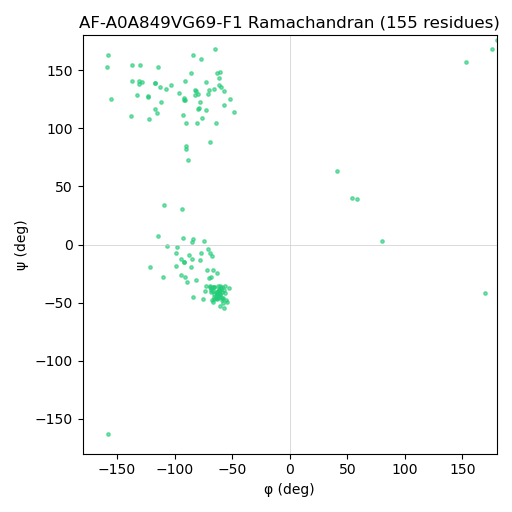 1 79 ? -2.744 -13.896 2.135 1.00 90.38 79 HIS A C 1
ATOM 647 O O . HIS A 1 79 ? -3.732 -14.045 2.856 1.00 90.38 79 HIS A O 1
ATOM 653 N N . HIS A 1 80 ? -2.670 -12.898 1.250 1.00 87.38 80 HIS A N 1
ATOM 654 C CA . HIS A 1 80 ? -3.557 -11.732 1.342 1.00 87.38 80 HIS A CA 1
ATOM 655 C C . HIS A 1 80 ? -4.441 -11.469 0.130 1.00 87.38 80 HIS A C 1
ATOM 657 O O . HIS A 1 80 ? -5.445 -10.771 0.292 1.00 87.38 80 HIS A O 1
ATOM 663 N N . LYS A 1 81 ? -4.109 -12.021 -1.049 1.00 87.38 81 LYS A N 1
ATOM 664 C CA . LYS A 1 81 ? -4.839 -11.813 -2.319 1.00 87.38 81 LYS A CA 1
ATOM 665 C C . LYS A 1 81 ? -5.266 -10.351 -2.493 1.00 87.38 81 LYS A C 1
ATOM 667 O O . LYS A 1 81 ? -6.453 -10.013 -2.490 1.00 87.38 81 LYS A O 1
ATOM 672 N N . VAL A 1 82 ? -4.266 -9.479 -2.580 1.00 91.94 82 VAL A N 1
ATOM 673 C CA . VAL A 1 82 ? -4.451 -8.026 -2.641 1.00 91.94 82 VAL A CA 1
ATOM 674 C C . VAL A 1 82 ? -5.293 -7.636 -3.861 1.00 91.94 82 VAL A C 1
ATOM 676 O O . VAL A 1 82 ? -5.089 -8.145 -4.957 1.00 91.94 82 VAL A O 1
ATOM 679 N N . SER A 1 83 ? -6.261 -6.735 -3.668 1.00 92.81 83 SER A N 1
ATOM 680 C CA . SER A 1 83 ? -7.180 -6.262 -4.722 1.00 92.81 83 SER A CA 1
ATOM 681 C C . SER A 1 83 ? -6.684 -5.008 -5.450 1.00 92.81 83 SER A C 1
ATOM 683 O O . SER A 1 83 ? -7.189 -4.649 -6.518 1.00 92.81 83 SER A O 1
ATOM 685 N N . GLY A 1 84 ? -5.699 -4.322 -4.877 1.00 94.00 84 GLY A N 1
ATOM 686 C CA . GLY A 1 84 ? -5.105 -3.124 -5.441 1.00 94.00 84 GLY A CA 1
ATOM 687 C C . GLY A 1 84 ? -4.076 -2.491 -4.523 1.00 94.00 84 GLY A C 1
ATOM 688 O O . GLY A 1 84 ? -3.972 -2.841 -3.350 1.00 94.00 84 GLY A O 1
ATOM 689 N N . VAL A 1 85 ? -3.326 -1.537 -5.068 1.00 95.88 85 VAL A N 1
ATOM 690 C CA . VAL A 1 85 ? -2.290 -0.805 -4.330 1.00 95.88 85 VAL A CA 1
ATOM 691 C C . VAL A 1 85 ? -2.645 0.676 -4.262 1.00 95.88 85 VAL A C 1
ATOM 693 O O . VAL A 1 85 ? -3.120 1.267 -5.237 1.00 95.88 85 VAL A O 1
ATOM 696 N N . LEU A 1 86 ? -2.414 1.262 -3.096 1.00 97.12 86 LEU A N 1
ATOM 697 C CA . LEU A 1 86 ? -2.572 2.669 -2.781 1.00 97.12 86 LEU A CA 1
ATOM 698 C C . LEU A 1 86 ? -1.194 3.274 -2.541 1.00 97.12 86 LEU A C 1
ATOM 700 O O . LEU A 1 86 ? -0.456 2.816 -1.672 1.00 97.12 86 LEU A O 1
ATOM 704 N N . ILE A 1 87 ? -0.864 4.302 -3.313 1.00 96.88 87 ILE A N 1
ATOM 705 C CA . ILE A 1 87 ? 0.453 4.936 -3.301 1.00 96.88 87 ILE A CA 1
ATOM 706 C C . ILE A 1 87 ? 0.255 6.418 -2.997 1.00 96.88 87 ILE A C 1
ATOM 708 O O . ILE A 1 87 ? -0.554 7.054 -3.680 1.00 96.88 87 ILE A O 1
ATOM 712 N N . PRO A 1 88 ? 0.942 7.009 -2.011 1.00 96.50 88 PRO A N 1
ATOM 713 C CA . PRO A 1 88 ? 0.883 8.450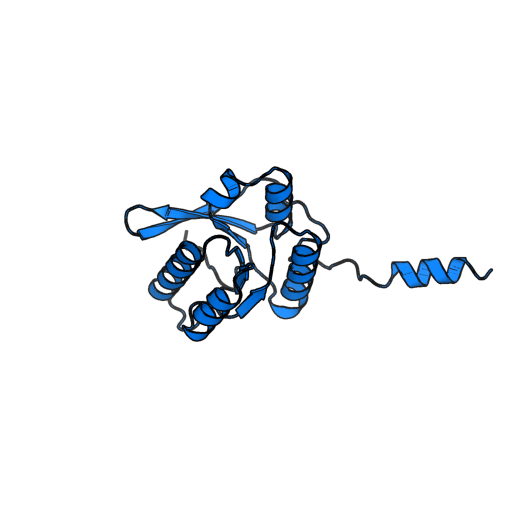 -1.816 1.00 96.50 88 PRO A CA 1
ATOM 714 C C . PRO A 1 88 ? 1.309 9.192 -3.090 1.00 96.50 88 PRO A C 1
ATOM 716 O O . PRO A 1 88 ? 2.313 8.875 -3.725 1.00 96.50 88 PRO A O 1
ATOM 719 N N . HIS A 1 89 ? 0.519 10.186 -3.493 1.00 96.00 89 HIS A N 1
ATOM 720 C CA . HIS A 1 89 ? 0.713 10.902 -4.754 1.00 96.00 89 HIS A CA 1
ATOM 721 C C . HIS A 1 89 ? 2.073 11.600 -4.818 1.00 96.00 89 HIS A C 1
ATOM 723 O O . HIS A 1 89 ? 2.737 11.551 -5.848 1.00 96.00 89 HIS A O 1
ATOM 729 N N . VAL A 1 90 ? 2.478 12.233 -3.714 1.00 93.50 90 VAL A N 1
ATOM 730 C CA . VAL A 1 90 ? 3.757 12.946 -3.610 1.00 93.50 90 VAL A CA 1
ATOM 731 C C . VAL A 1 90 ? 4.924 11.981 -3.800 1.00 93.50 90 VAL A C 1
ATOM 733 O O . VAL A 1 90 ? 5.841 12.278 -4.558 1.00 93.50 90 VAL A O 1
ATOM 736 N N . ASP A 1 91 ? 4.852 10.799 -3.192 1.00 92.19 91 ASP A N 1
ATOM 737 C CA . ASP A 1 91 ? 5.934 9.820 -3.262 1.00 92.19 91 ASP A CA 1
ATOM 738 C C . ASP A 1 91 ? 6.071 9.233 -4.669 1.00 92.19 91 ASP A C 1
ATOM 740 O O . ASP A 1 91 ? 7.181 9.039 -5.152 1.00 92.19 91 ASP A O 1
ATOM 744 N N . TYR A 1 92 ? 4.959 9.038 -5.383 1.00 94.25 92 TYR A N 1
ATOM 745 C CA . TYR A 1 92 ? 5.002 8.620 -6.785 1.00 94.25 92 TYR A CA 1
ATOM 746 C C . TYR A 1 92 ? 5.559 9.710 -7.721 1.00 94.25 92 TYR A C 1
ATOM 748 O O . TYR A 1 92 ? 6.300 9.402 -8.655 1.00 94.25 92 TYR A O 1
ATOM 756 N N . GLU A 1 93 ? 5.216 10.983 -7.494 1.00 93.56 93 GLU A N 1
ATOM 757 C CA . GLU A 1 93 ? 5.718 12.102 -8.310 1.00 93.56 93 GLU A CA 1
ATOM 758 C C . GLU A 1 93 ? 7.209 12.374 -8.100 1.00 93.56 93 GLU A C 1
ATOM 760 O O . GLU A 1 93 ? 7.904 12.722 -9.054 1.00 93.56 93 GLU A O 1
ATOM 765 N N . LEU A 1 94 ? 7.698 12.216 -6.868 1.00 93.50 94 LEU A N 1
ATOM 766 C CA . LEU A 1 94 ? 9.103 12.428 -6.518 1.00 93.50 94 LEU A CA 1
ATOM 767 C C . LEU A 1 94 ? 9.984 11.194 -6.763 1.00 93.50 94 LEU A C 1
ATOM 769 O O . LEU A 1 94 ? 11.209 11.310 -6.729 1.00 93.50 94 LEU A O 1
ATOM 773 N N . ALA A 1 95 ? 9.381 10.030 -7.010 1.00 92.50 95 ALA A N 1
ATOM 774 C CA . ALA A 1 95 ? 10.093 8.784 -7.253 1.00 92.50 95 ALA A CA 1
ATOM 775 C C . ALA A 1 95 ? 10.988 8.847 -8.500 1.00 92.50 95 ALA A C 1
ATOM 777 O O . ALA A 1 95 ? 10.626 9.410 -9.539 1.00 92.50 95 ALA A O 1
ATOM 778 N N . SER A 1 96 ? 12.147 8.187 -8.417 1.00 93.44 96 SER A N 1
ATOM 779 C CA . SER A 1 96 ? 12.993 7.946 -9.588 1.00 93.44 96 SER A CA 1
ATOM 780 C C . SER A 1 96 ? 12.288 7.037 -10.604 1.00 93.44 96 SER A C 1
ATOM 782 O O . SER A 1 96 ? 11.277 6.396 -10.305 1.00 93.44 96 SER A O 1
ATOM 784 N N . LYS A 1 97 ? 12.839 6.920 -11.819 1.00 92.19 97 LYS A N 1
ATOM 785 C CA . LYS A 1 97 ? 12.295 5.986 -12.819 1.00 92.19 97 LYS A CA 1
ATOM 786 C C . LYS A 1 97 ? 12.338 4.538 -12.331 1.00 92.19 97 LYS A C 1
ATOM 788 O O . LYS A 1 97 ? 11.409 3.787 -12.620 1.00 92.19 97 LYS A O 1
ATOM 793 N N . GLU A 1 98 ? 13.375 4.155 -11.585 1.00 90.56 98 GLU A N 1
ATOM 794 C CA . GLU A 1 98 ? 13.481 2.819 -10.991 1.00 90.56 98 GLU A CA 1
ATOM 795 C C . GLU A 1 98 ? 12.390 2.590 -9.934 1.00 90.56 98 GLU A C 1
ATOM 797 O O . GLU A 1 98 ? 11.696 1.576 -9.962 1.00 90.56 98 GLU A O 1
ATOM 802 N N . GLN A 1 99 ? 12.154 3.561 -9.049 1.00 91.81 99 GLN A N 1
ATOM 803 C CA . GLN A 1 99 ? 11.096 3.459 -8.037 1.00 91.81 99 GLN A CA 1
ATOM 804 C C . GLN A 1 99 ? 9.691 3.469 -8.656 1.00 91.81 99 GLN A C 1
ATOM 806 O O . GLN A 1 99 ? 8.827 2.685 -8.267 1.00 91.81 99 GLN A O 1
ATOM 811 N N . GLN A 1 100 ? 9.455 4.296 -9.679 1.00 93.06 100 GLN A N 1
ATOM 812 C CA . GLN A 1 100 ? 8.201 4.257 -10.435 1.00 93.06 100 GLN A CA 1
ATOM 813 C C . GLN A 1 100 ? 8.015 2.913 -11.142 1.00 93.06 100 GLN A C 1
ATOM 815 O O . G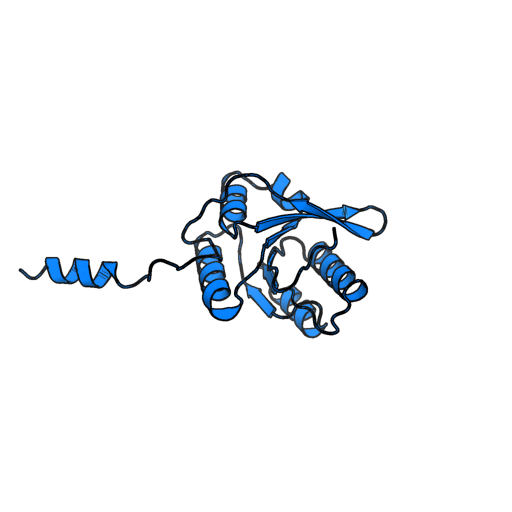LN A 1 100 ? 6.890 2.419 -11.225 1.00 93.06 100 GLN A O 1
ATOM 820 N N . PHE A 1 101 ? 9.093 2.294 -11.637 1.00 92.56 101 PHE A N 1
ATOM 821 C CA . PHE A 1 101 ? 9.033 0.947 -12.199 1.00 92.56 101 PHE A CA 1
ATOM 822 C C . PHE A 1 101 ? 8.584 -0.073 -11.147 1.00 92.56 101 PHE A C 1
ATOM 824 O O . PHE A 1 101 ? 7.677 -0.857 -11.436 1.00 92.56 101 PHE A O 1
ATOM 831 N N . ILE A 1 102 ? 9.141 -0.015 -9.932 1.00 93.25 102 ILE A N 1
ATOM 832 C CA . ILE A 1 102 ? 8.730 -0.846 -8.790 1.00 93.25 102 ILE A CA 1
ATOM 833 C C . ILE A 1 102 ? 7.240 -0.644 -8.491 1.00 93.25 102 ILE A C 1
ATOM 835 O O . ILE A 1 102 ? 6.464 -1.597 -8.556 1.00 93.25 102 ILE A O 1
ATOM 839 N N . PHE A 1 103 ? 6.796 0.597 -8.276 1.00 93.94 103 PHE A N 1
ATOM 840 C CA . PHE A 1 103 ? 5.391 0.919 -8.002 1.00 93.94 103 PHE A CA 1
ATOM 841 C C . PHE A 1 103 ? 4.433 0.447 -9.104 1.00 93.94 103 PHE A C 1
ATOM 843 O O . PHE A 1 103 ? 3.350 -0.076 -8.823 1.00 93.94 103 PHE A O 1
ATOM 850 N N . ASN A 1 104 ? 4.843 0.574 -10.367 1.00 93.56 104 ASN A N 1
ATOM 851 C CA . ASN A 1 104 ? 4.080 0.091 -11.516 1.00 93.56 104 ASN A CA 1
ATOM 852 C C . ASN A 1 104 ? 4.162 -1.427 -11.722 1.00 93.56 104 ASN A C 1
ATOM 854 O O . ASN A 1 104 ? 3.429 -1.953 -12.569 1.00 93.56 104 ASN A O 1
ATOM 858 N N . SER A 1 105 ? 5.001 -2.127 -10.962 1.00 93.06 105 SER A N 1
ATOM 859 C CA . SER A 1 105 ? 5.090 -3.588 -10.966 1.00 93.06 105 SER A CA 1
ATOM 860 C C . SER A 1 105 ? 4.239 -4.239 -9.876 1.00 93.06 105 SER A C 1
ATOM 862 O O . SER A 1 105 ? 3.756 -5.346 -10.095 1.00 93.06 105 SER A O 1
ATOM 864 N N . LEU A 1 106 ? 3.968 -3.539 -8.765 1.00 93.31 106 LEU A N 1
ATOM 865 C CA . LEU A 1 106 ? 3.278 -4.107 -7.596 1.00 93.31 106 LEU A CA 1
ATOM 866 C C . LEU A 1 106 ? 1.932 -4.759 -7.936 1.00 93.31 106 LEU A C 1
ATOM 868 O O . LEU A 1 106 ? 1.661 -5.880 -7.523 1.00 93.31 106 LEU A O 1
ATOM 872 N N . HIS A 1 107 ? 1.069 -4.067 -8.684 1.00 94.69 107 HIS A N 1
ATOM 873 C CA . HIS A 1 107 ? -0.273 -4.565 -9.001 1.00 94.69 107 HIS A CA 1
ATOM 874 C C . HIS A 1 107 ? -0.864 -3.875 -10.249 1.00 94.69 107 HIS A C 1
ATOM 876 O O . HIS A 1 107 ? -0.524 -2.719 -10.500 1.00 94.69 107 HIS A O 1
ATOM 882 N N . PRO A 1 108 ? -1.770 -4.503 -11.029 1.00 92.00 108 PRO A N 1
ATOM 883 C CA . PRO A 1 108 ? -2.468 -3.876 -12.158 1.00 92.00 108 PRO A CA 1
ATOM 884 C C . PRO A 1 108 ? -3.442 -2.766 -11.760 1.00 92.00 108 PRO A C 1
ATOM 886 O O . PRO A 1 108 ? -3.613 -1.775 -12.467 1.00 92.00 108 PRO A O 1
ATOM 889 N N . VAL A 1 109 ? -4.117 -2.947 -10.627 1.00 94.31 109 VAL A N 1
ATOM 890 C CA . VAL A 1 109 ? -5.023 -1.953 -10.041 1.00 94.31 109 VAL A CA 1
ATOM 891 C C . VAL A 1 109 ? -4.236 -1.101 -9.055 1.00 94.31 109 VAL A C 1
ATOM 893 O O . VAL A 1 109 ? -3.830 -1.600 -8.006 1.00 94.31 109 VAL A O 1
ATOM 896 N N . ARG A 1 110 ? -4.029 0.174 -9.395 1.00 95.12 110 ARG A N 1
ATOM 897 C CA . ARG A 1 110 ? -3.258 1.129 -8.592 1.00 95.12 110 ARG A CA 1
ATOM 898 C C . ARG A 1 110 ? -3.951 2.479 -8.522 1.00 95.12 110 ARG A C 1
ATOM 900 O O . ARG A 1 110 ? -4.470 2.965 -9.534 1.00 95.12 110 ARG A O 1
ATOM 907 N N . TYR A 1 111 ? -3.898 3.101 -7.353 1.00 96.56 111 TYR A N 1
ATOM 908 C CA . TYR A 1 111 ? -4.412 4.446 -7.130 1.00 96.56 111 TYR A CA 1
ATOM 909 C C . TYR A 1 111 ? -3.379 5.311 -6.421 1.00 96.56 111 TYR A C 1
ATOM 911 O O . TYR A 1 111 ? -2.751 4.883 -5.4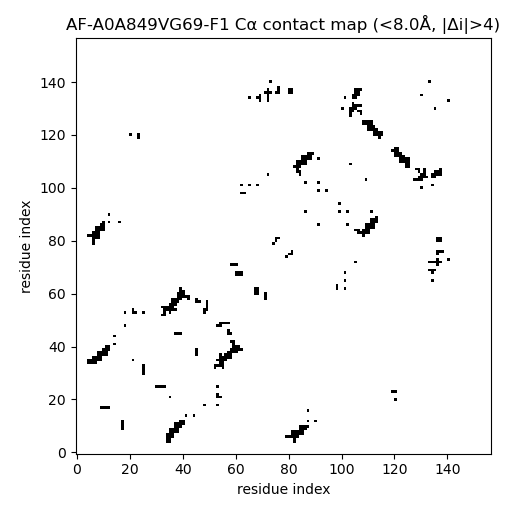56 1.00 96.56 111 TYR A O 1
ATOM 919 N N . LEU A 1 112 ? -3.264 6.552 -6.880 1.00 96.69 112 LEU A N 1
ATOM 920 C CA . LEU A 1 112 ? -2.578 7.612 -6.167 1.00 96.69 112 LEU A CA 1
ATOM 921 C C . LEU A 1 112 ? -3.519 8.215 -5.126 1.00 96.69 112 LEU A C 1
ATOM 923 O O . LEU A 1 112 ? -4.641 8.607 -5.464 1.00 96.69 112 LEU A O 1
ATOM 927 N N . LEU A 1 113 ? -3.043 8.296 -3.888 1.00 95.75 113 LEU A N 1
ATOM 928 C CA . LEU A 1 113 ? -3.720 8.912 -2.757 1.00 95.75 113 LEU A CA 1
ATOM 929 C C . LEU A 1 113 ? -3.245 10.343 -2.564 1.00 95.75 113 LEU A C 1
ATOM 931 O O . LEU A 1 113 ? -2.048 10.601 -2.456 1.00 95.75 113 LEU A O 1
ATOM 935 N N . LYS A 1 114 ? -4.187 11.272 -2.434 1.00 95.56 114 LYS A N 1
ATOM 936 C CA . LYS A 1 114 ? -3.883 12.655 -2.074 1.00 95.56 114 LYS A CA 1
ATOM 937 C C . LYS A 1 114 ? -4.810 13.127 -0.966 1.00 95.56 114 LYS A C 1
ATOM 939 O O . LYS A 1 114 ? -6.029 13.023 -1.104 1.00 95.56 114 LYS A O 1
ATOM 944 N N . GLN A 1 115 ? -4.223 13.674 0.093 1.00 93.94 115 GLN A N 1
ATOM 945 C CA . GLN A 1 115 ? -4.956 14.361 1.148 1.00 93.94 115 GLN A CA 1
ATOM 946 C C . GLN A 1 115 ? -5.296 15.784 0.685 1.00 93.94 115 GLN A C 1
ATOM 948 O O . GLN A 1 115 ? -4.445 16.518 0.173 1.00 93.94 115 GLN A O 1
ATOM 953 N N . SER A 1 116 ? -6.561 16.147 0.818 1.00 91.69 116 SER A N 1
ATOM 954 C CA . SER A 1 116 ? -7.095 17.479 0.564 1.00 91.69 116 SER A CA 1
ATOM 955 C C . SER A 1 116 ? -6.902 18.376 1.791 1.00 91.69 116 SER A C 1
ATOM 957 O O . SER A 1 116 ? -6.686 17.899 2.903 1.00 91.69 116 SER A O 1
ATOM 959 N N . GLN A 1 117 ? -7.022 19.693 1.608 1.00 88.44 117 GLN A N 1
ATOM 960 C CA . GLN A 1 117 ? -6.870 20.671 2.698 1.00 88.44 117 GLN A CA 1
ATOM 961 C C . GLN A 1 117 ? -7.921 20.522 3.811 1.00 88.44 117 GLN A C 1
ATOM 963 O O . GLN A 1 117 ? -7.671 20.916 4.944 1.00 88.44 117 GLN A O 1
ATOM 968 N N . ASP A 1 118 ? -9.082 19.948 3.499 1.00 88.62 118 ASP A N 1
ATOM 969 C CA . ASP A 1 118 ? -10.160 19.652 4.448 1.00 88.62 118 ASP A CA 1
ATOM 970 C C . ASP A 1 118 ? -9.968 18.314 5.192 1.00 88.62 118 ASP A C 1
ATOM 972 O O . ASP A 1 118 ? -10.843 17.889 5.945 1.00 88.62 118 ASP A O 1
ATOM 976 N N . GLY A 1 119 ? -8.835 17.634 4.979 1.00 86.44 119 GLY A N 1
ATOM 977 C CA . GLY A 1 119 ? -8.523 16.337 5.579 1.00 86.44 119 GLY A CA 1
ATOM 978 C C . GLY A 1 119 ? -9.178 15.142 4.880 1.00 86.44 119 GLY A C 1
ATOM 979 O O . GLY A 1 119 ? -9.004 14.011 5.335 1.00 86.44 119 GLY A O 1
ATOM 980 N N . THR A 1 120 ? -9.914 15.351 3.781 1.00 91.69 120 THR A N 1
ATOM 981 C CA . THR A 1 120 ? -10.450 14.249 2.966 1.00 91.69 120 THR A CA 1
ATOM 982 C C . THR A 1 120 ? -9.372 13.634 2.077 1.00 91.69 120 THR A C 1
ATOM 984 O O . THR A 1 120 ? -8.359 14.264 1.779 1.00 91.69 120 THR A O 1
ATOM 987 N N . PHE A 1 121 ? -9.588 12.400 1.619 1.00 93.69 121 PHE A N 1
ATOM 988 C CA . PHE A 1 121 ? -8.674 11.728 0.697 1.00 93.69 121 PHE A CA 1
ATOM 989 C C . PHE A 1 121 ? -9.318 11.522 -0.669 1.00 93.69 121 PHE A C 1
ATOM 991 O O . PHE A 1 121 ? -10.463 11.082 -0.788 1.00 93.69 121 PHE A O 1
ATOM 998 N N . THR A 1 122 ? -8.547 11.818 -1.710 1.00 93.62 122 THR A N 1
ATOM 999 C CA . THR A 1 122 ? -8.931 11.626 -3.109 1.00 93.62 122 THR A CA 1
ATOM 1000 C C . THR A 1 122 ? -8.057 10.565 -3.763 1.00 93.62 122 THR A C 1
ATOM 1002 O O . THR A 1 122 ? -6.910 10.345 -3.370 1.00 93.62 122 THR A O 1
ATOM 1005 N N . TYR A 1 123 ? -8.627 9.905 -4.770 1.00 94.19 123 TYR A N 1
ATOM 1006 C CA . TYR A 1 123 ? -8.029 8.761 -5.448 1.00 94.19 123 TYR A CA 1
ATOM 1007 C C . TYR A 1 123 ? -7.920 9.060 -6.937 1.00 94.19 123 TYR A C 1
ATOM 1009 O O . TYR A 1 123 ? -8.925 9.360 -7.588 1.00 94.19 123 TYR A O 1
ATOM 1017 N N . LYS A 1 124 ? -6.723 8.915 -7.502 1.00 95.38 124 LYS A N 1
ATOM 1018 C CA . LYS A 1 124 ? -6.500 8.982 -8.950 1.00 95.38 124 LYS A CA 1
ATOM 1019 C C . LYS A 1 124 ? -5.978 7.640 -9.435 1.00 95.38 124 LYS A C 1
ATOM 1021 O O . LYS A 1 124 ? -4.903 7.212 -9.034 1.00 95.38 124 LYS A O 1
ATOM 1026 N N . LYS A 1 125 ? -6.734 6.961 -10.299 1.00 94.62 125 LYS A N 1
ATOM 1027 C CA . 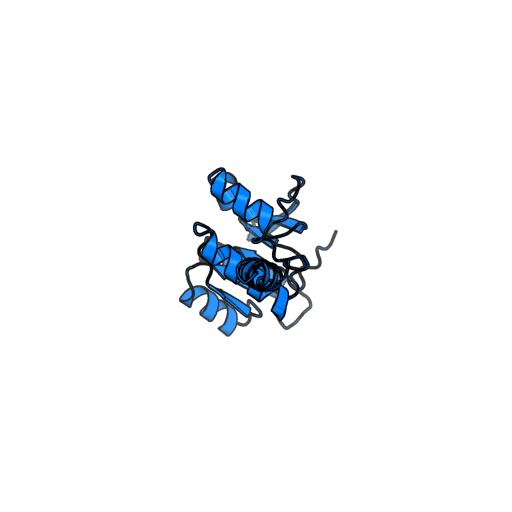LYS A 1 125 ? -6.290 5.688 -10.878 1.00 94.62 125 LYS A CA 1
ATOM 1028 C C . LYS A 1 125 ? -5.078 5.924 -11.782 1.00 94.62 125 LYS A C 1
ATOM 1030 O O . LYS A 1 125 ? -5.118 6.824 -12.619 1.00 94.62 125 LYS A O 1
ATOM 1035 N N . ILE A 1 126 ? -4.042 5.101 -11.640 1.00 93.69 126 ILE A N 1
ATOM 1036 C CA . ILE A 1 126 ? -2.928 5.075 -12.594 1.00 93.69 126 ILE A CA 1
ATOM 1037 C C . ILE A 1 126 ? -3.392 4.291 -13.824 1.00 93.69 126 ILE A C 1
ATOM 1039 O O . ILE A 1 126 ? -3.835 3.148 -13.706 1.00 93.69 126 ILE A O 1
ATOM 1043 N N . THR A 1 127 ? -3.336 4.922 -14.996 1.00 89.44 127 THR A N 1
ATOM 1044 C CA . THR A 1 127 ? -3.756 4.327 -16.279 1.00 89.44 127 THR A CA 1
ATOM 1045 C C . THR A 1 127 ? -2.614 3.694 -17.059 1.00 89.44 127 THR A C 1
ATOM 1047 O O . THR A 1 127 ? -2.868 2.976 -18.023 1.00 89.44 127 THR A O 1
ATOM 1050 N N . ASP A 1 128 ? -1.374 3.957 -16.653 1.00 87.19 128 ASP A N 1
ATOM 1051 C CA . ASP A 1 128 ? -0.192 3.389 -17.286 1.00 87.19 128 ASP A CA 1
ATOM 1052 C C . ASP A 1 128 ? -0.211 1.865 -17.192 1.00 87.19 128 ASP A C 1
ATOM 1054 O O . ASP A 1 128 ? -0.733 1.280 -16.235 1.00 87.19 128 ASP A O 1
ATOM 1058 N N . LYS A 1 129 ? 0.363 1.206 -18.200 1.00 87.75 129 LYS A N 1
ATOM 1059 C CA . LYS A 1 129 ? 0.411 -0.254 -18.251 1.00 87.75 129 LYS A CA 1
ATOM 1060 C C . LYS A 1 129 ? 1.190 -0.793 -17.049 1.00 87.75 129 LYS A C 1
ATOM 1062 O O . LYS A 1 129 ? 2.217 -0.252 -16.660 1.00 87.75 129 LYS A O 1
ATOM 1067 N N . ALA A 1 130 ? 0.682 -1.859 -16.442 1.00 88.75 130 ALA A N 1
ATOM 1068 C CA . ALA A 1 130 ? 1.380 -2.546 -15.365 1.00 88.75 130 ALA A CA 1
ATOM 1069 C C . ALA A 1 130 ? 2.573 -3.356 -15.879 1.00 88.75 130 ALA A C 1
ATOM 1071 O O . ALA A 1 130 ? 2.474 -4.024 -16.913 1.00 88.75 130 ALA A O 1
ATOM 1072 N N . ASN A 1 131 ? 3.668 -3.316 -15.125 1.00 89.31 131 ASN A N 1
ATOM 1073 C CA . ASN A 1 131 ? 4.880 -4.081 -15.381 1.00 89.31 131 ASN A CA 1
ATOM 1074 C C . ASN A 1 131 ? 4.768 -5.426 -14.661 1.00 89.31 131 ASN A C 1
ATOM 1076 O O . ASN A 1 131 ? 5.237 -5.580 -13.542 1.00 89.31 131 ASN A O 1
ATOM 1080 N N . ILE A 1 132 ? 4.086 -6.389 -15.276 1.00 88.50 132 ILE A N 1
ATOM 1081 C CA . ILE A 1 132 ? 3.883 -7.695 -14.641 1.00 88.50 132 ILE A CA 1
ATOM 1082 C C . ILE A 1 132 ? 5.195 -8.480 -14.644 1.00 88.50 132 ILE A C 1
ATOM 1084 O O . ILE A 1 132 ? 5.720 -8.796 -15.713 1.00 88.50 132 ILE A O 1
ATOM 1088 N N . ASN A 1 133 ? 5.725 -8.763 -13.455 1.00 86.75 133 ASN A N 1
ATOM 1089 C CA . ASN A 1 133 ? 6.994 -9.459 -13.238 1.00 86.75 133 ASN A CA 1
ATOM 1090 C C . ASN A 1 133 ? 7.023 -10.099 -11.830 1.00 86.75 133 ASN A C 1
ATOM 1092 O O . ASN A 1 133 ? 5.984 -10.273 -11.198 1.00 86.75 133 ASN A O 1
ATOM 1096 N N . HIS A 1 134 ? 8.209 -10.468 -11.342 1.00 85.06 134 HIS A N 1
ATOM 1097 C CA . HIS A 1 134 ? 8.395 -11.087 -10.025 1.00 85.06 134 HIS A CA 1
ATOM 1098 C C . HIS A 1 134 ? 8.096 -10.145 -8.834 1.00 85.06 134 HIS A C 1
ATOM 1100 O O . HIS A 1 134 ? 7.984 -10.608 -7.706 1.00 85.06 134 HIS A O 1
ATOM 1106 N N . LEU A 1 135 ? 7.911 -8.844 -9.082 1.00 87.75 135 LEU A N 1
ATOM 1107 C CA . LEU A 1 135 ? 7.501 -7.819 -8.112 1.00 87.75 135 LEU A CA 1
ATOM 1108 C C . LEU A 1 135 ? 5.979 -7.613 -8.074 1.00 87.75 135 LEU A C 1
ATOM 1110 O O . LEU A 1 135 ? 5.495 -6.660 -7.465 1.00 87.75 135 LEU A O 1
ATOM 1114 N N . SER A 1 136 ? 5.213 -8.431 -8.798 1.00 86.38 136 SER A N 1
ATOM 1115 C CA . SER A 1 136 ? 3.757 -8.330 -8.838 1.00 86.38 136 SER A CA 1
ATOM 1116 C C . SER A 1 136 ? 3.119 -9.218 -7.778 1.00 86.38 136 SER A C 1
ATOM 1118 O O . SER A 1 136 ? 3.316 -10.430 -7.771 1.00 86.38 136 SER A O 1
ATOM 1120 N N . CYS A 1 137 ? 2.258 -8.637 -6.942 1.00 80.69 137 CYS A N 1
ATOM 1121 C CA . CYS A 1 137 ? 1.479 -9.374 -5.942 1.00 80.69 137 CYS A CA 1
ATOM 1122 C C . CYS A 1 137 ? 0.172 -9.975 -6.496 1.00 80.69 137 CYS A C 1
ATOM 1124 O O . CYS A 1 137 ? -0.593 -10.587 -5.753 1.00 80.69 137 CYS A O 1
ATOM 1126 N N . SER A 1 138 ? -0.094 -9.809 -7.798 1.00 67.81 138 SER A N 1
ATOM 1127 C CA . SER A 1 138 ? -1.205 -10.450 -8.507 1.00 67.81 138 SER A CA 1
ATOM 1128 C C . SER A 1 138 ? -0.693 -11.290 -9.674 1.00 67.81 138 SER A C 1
ATOM 1130 O O . SER A 1 138 ? -0.291 -10.754 -10.711 1.00 67.81 138 SER A O 1
ATOM 1132 N N . GLY A 1 139 ? -0.750 -12.607 -9.527 1.00 59.16 139 GLY A N 1
ATOM 1133 C CA . GLY A 1 139 ? -0.406 -13.543 -10.590 1.00 59.16 139 GLY A CA 1
ATOM 1134 C C . GLY A 1 139 ? 0.074 -14.874 -10.034 1.00 59.16 139 GLY A C 1
ATOM 1135 O O . GLY A 1 139 ? 0.538 -14.959 -8.900 1.00 59.16 139 GLY A O 1
ATOM 1136 N N . ALA A 1 140 ? -0.026 -15.930 -10.840 1.00 48.97 140 ALA A N 1
ATOM 1137 C CA . ALA A 1 140 ? 0.753 -17.129 -10.578 1.00 48.97 140 ALA A CA 1
ATOM 1138 C C . ALA A 1 140 ? 2.225 -16.729 -10.727 1.00 48.97 140 ALA A C 1
ATOM 1140 O O . ALA A 1 140 ? 2.689 -16.493 -11.843 1.00 48.97 140 ALA A O 1
ATOM 1141 N N . LEU A 1 141 ? 2.930 -16.578 -9.605 1.00 48.00 141 LEU A N 1
ATOM 1142 C CA . LEU A 1 141 ? 4.386 -16.546 -9.623 1.00 48.00 141 LEU A CA 1
ATOM 1143 C C . LEU A 1 141 ? 4.815 -17.803 -10.391 1.00 48.00 141 LEU A C 1
ATOM 1145 O O . LEU A 1 141 ? 4.339 -18.890 -10.044 1.00 48.00 141 LEU A O 1
ATOM 1149 N N . PRO A 1 142 ? 5.627 -17.703 -11.457 1.00 39.91 142 PRO A N 1
ATOM 1150 C CA . PRO A 1 142 ? 6.230 -18.901 -12.009 1.00 39.91 142 PRO A CA 1
ATOM 1151 C C . PRO A 1 142 ? 6.995 -19.543 -10.855 1.00 39.91 142 PRO A C 1
ATOM 1153 O O . PRO A 1 142 ? 7.824 -18.879 -10.232 1.00 39.91 142 PRO A O 1
ATOM 1156 N N . ALA A 1 143 ? 6.632 -20.780 -10.514 1.00 38.66 143 ALA A N 1
ATOM 1157 C CA . ALA A 1 143 ? 7.199 -21.496 -9.386 1.00 38.66 143 ALA A CA 1
ATOM 1158 C C . ALA A 1 143 ? 8.726 -21.391 -9.450 1.00 38.66 143 ALA A C 1
ATOM 1160 O O . ALA A 1 143 ? 9.361 -21.890 -10.385 1.00 38.66 143 ALA A O 1
ATOM 1161 N N . VAL A 1 144 ? 9.321 -20.706 -8.473 1.00 44.75 144 VAL A N 1
ATOM 1162 C CA . VAL A 1 144 ? 10.769 -20.711 -8.278 1.00 44.75 144 VAL A CA 1
ATOM 1163 C C . VAL A 1 144 ? 11.114 -22.122 -7.805 1.00 44.75 144 VAL A C 1
ATOM 1165 O O . VAL A 1 144 ? 11.047 -22.429 -6.623 1.00 44.75 144 VAL A O 1
ATOM 1168 N N . GLY A 1 145 ? 11.361 -23.018 -8.760 1.00 43.53 145 GLY A N 1
ATOM 1169 C CA . GLY A 1 145 ? 11.635 -24.430 -8.493 1.00 43.53 145 GLY A CA 1
ATOM 1170 C C . GLY A 1 145 ? 11.646 -25.309 -9.743 1.00 43.53 145 GLY A C 1
ATOM 1171 O O . GLY A 1 145 ? 12.566 -26.102 -9.912 1.00 43.53 145 GLY A O 1
ATOM 1172 N N . GLU A 1 146 ? 10.712 -25.124 -10.682 1.00 41.53 146 GLU A N 1
ATOM 1173 C CA . GLU A 1 146 ? 10.579 -26.067 -11.812 1.00 41.53 146 GLU A CA 1
ATOM 1174 C C . GLU A 1 146 ? 11.713 -25.968 -12.852 1.00 41.53 146 GLU A C 1
ATOM 1176 O O . GLU A 1 146 ? 11.989 -26.930 -13.565 1.00 41.53 146 GLU A O 1
ATOM 1181 N N . ASN A 1 147 ? 12.425 -24.837 -12.927 1.00 44.44 147 ASN A N 1
ATOM 1182 C CA . ASN A 1 147 ? 13.504 -24.650 -13.908 1.00 44.44 147 ASN A CA 1
ATOM 1183 C C . ASN A 1 147 ? 14.904 -25.050 -13.416 1.00 44.44 147 ASN A C 1
ATOM 1185 O O . ASN A 1 147 ? 15.809 -25.200 -14.242 1.00 44.44 147 ASN A O 1
ATOM 1189 N N . ILE A 1 148 ? 15.108 -25.228 -12.106 1.00 47.16 148 ILE A N 1
ATOM 1190 C CA . ILE A 1 148 ? 16.432 -25.580 -11.567 1.00 47.16 148 ILE A CA 1
ATOM 1191 C C . ILE A 1 148 ? 16.643 -27.096 -11.649 1.00 47.16 148 ILE A C 1
ATOM 1193 O O . ILE A 1 148 ? 17.668 -27.533 -12.171 1.00 47.16 148 ILE A O 1
ATOM 1197 N N . GLU A 1 149 ? 15.651 -27.904 -11.260 1.00 46.62 149 GLU A N 1
ATOM 1198 C CA . GLU A 1 149 ? 15.737 -29.369 -11.385 1.00 46.62 149 GLU A CA 1
ATOM 1199 C C . GLU A 1 149 ? 15.821 -29.821 -12.852 1.00 46.62 149 GLU A C 1
ATOM 1201 O O . GLU A 1 149 ? 16.656 -30.655 -13.203 1.00 46.62 149 GLU A O 1
ATOM 1206 N N . ALA A 1 150 ? 15.052 -29.193 -13.749 1.00 50.38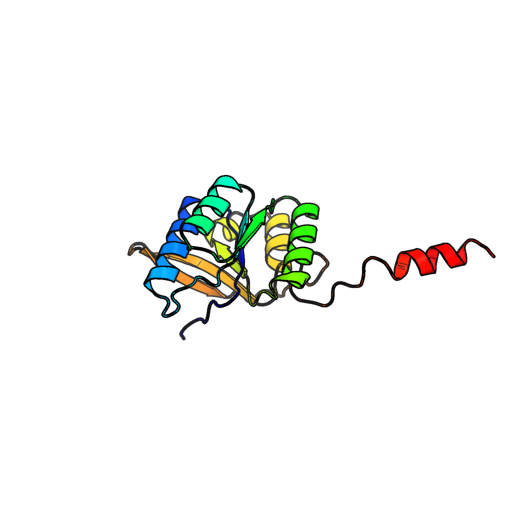 150 ALA A N 1
ATOM 1207 C CA . ALA A 1 150 ? 15.088 -29.504 -15.180 1.00 50.38 150 ALA A CA 1
ATOM 1208 C C . ALA A 1 150 ? 16.420 -29.129 -15.867 1.00 50.38 150 ALA A C 1
ATOM 1210 O O . ALA A 1 150 ? 16.742 -29.679 -16.925 1.00 50.38 150 ALA A O 1
ATOM 1211 N N . SER A 1 151 ? 17.187 -28.198 -15.286 1.00 45.47 151 SER A N 1
ATOM 1212 C CA . SER A 1 151 ? 18.511 -27.798 -15.786 1.00 45.47 151 SER A CA 1
ATOM 1213 C C . SER A 1 151 ? 19.638 -28.649 -15.195 1.00 45.47 151 SER A C 1
ATOM 1215 O O . SER A 1 151 ? 20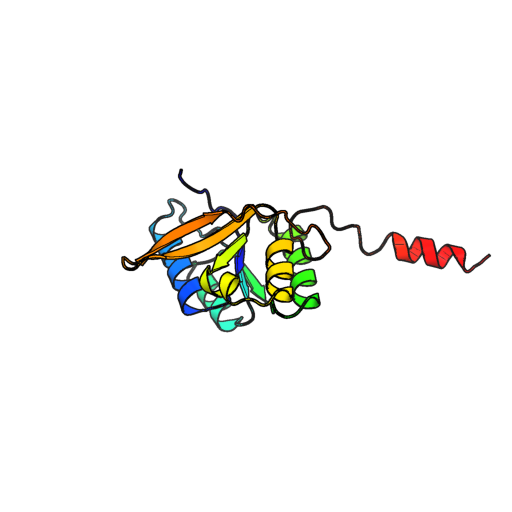.613 -28.921 -15.891 1.00 45.47 151 SER A O 1
ATOM 1217 N N . LEU A 1 152 ? 19.493 -29.122 -13.953 1.00 45.94 152 LEU A N 1
ATOM 1218 C CA . LEU A 1 152 ? 20.460 -30.017 -13.308 1.00 45.94 152 LEU A CA 1
ATOM 1219 C C . LEU A 1 152 ? 20.405 -31.441 -13.884 1.00 45.94 152 LEU A C 1
ATOM 1221 O O . LEU A 1 152 ? 21.452 -32.037 -14.112 1.00 45.94 152 LEU A O 1
ATOM 1225 N N . CYS A 1 153 ? 19.226 -31.951 -14.258 1.00 46.03 153 CYS A N 1
ATOM 1226 C CA . CYS A 1 153 ? 19.108 -33.270 -14.900 1.00 46.03 153 CYS A CA 1
ATOM 1227 C C . CYS A 1 153 ? 19.671 -33.348 -16.334 1.00 46.03 153 CYS A C 1
ATOM 1229 O O . CYS A 1 153 ? 19.720 -34.436 -16.901 1.00 46.03 153 CYS A O 1
ATOM 1231 N N . LYS A 1 154 ? 20.082 -32.228 -16.946 1.00 51.47 154 LYS A N 1
ATOM 1232 C CA . LYS A 1 154 ? 20.689 -32.200 -18.293 1.00 51.47 154 LYS A CA 1
ATOM 1233 C C . LYS A 1 154 ? 22.219 -32.157 -18.285 1.00 51.47 154 LYS A C 1
ATOM 1235 O O . LYS A 1 154 ? 22.816 -32.131 -19.356 1.00 51.47 154 LYS A O 1
ATOM 1240 N N . LEU A 1 155 ? 22.840 -32.113 -17.107 1.00 46.84 155 LEU A N 1
ATOM 1241 C CA . LEU A 1 155 ? 24.299 -32.094 -16.951 1.00 46.84 155 LEU A CA 1
ATOM 1242 C C . LEU A 1 155 ? 24.891 -33.476 -16.620 1.00 46.84 155 LEU A C 1
ATOM 1244 O O . LEU A 1 155 ? 26.107 -33.620 -16.675 1.00 46.84 155 LEU A O 1
ATOM 1248 N N . ASP A 1 156 ? 24.047 -34.483 -16.359 1.00 44.81 156 ASP A N 1
ATOM 1249 C CA . ASP A 1 156 ? 24.450 -35.848 -15.977 1.00 44.81 156 ASP A CA 1
ATOM 1250 C C . ASP A 1 156 ? 24.205 -36.909 -17.078 1.00 44.81 156 ASP A C 1
ATOM 1252 O O . ASP A 1 156 ? 23.908 -38.070 -16.786 1.00 44.81 156 ASP A O 1
ATOM 1256 N N . THR A 1 157 ? 24.344 -36.542 -18.356 1.00 40.09 157 THR A N 1
ATOM 1257 C CA . THR A 1 157 ? 24.423 -37.495 -19.489 1.00 40.09 157 THR A CA 1
ATOM 1258 C C . THR A 1 157 ? 25.461 -37.051 -20.497 1.00 40.09 157 THR A C 1
ATOM 1260 O O . THR A 1 157 ? 26.262 -37.908 -20.928 1.00 40.09 157 THR A O 1
#

Secondary structure (DSSP, 8-state):
-----TTEEEEES-HHHHHHHHHHHHHH-S-SS---EEEES-HHHHHHHHHTTS-SEEEE--TT-HHHHHHHHHHHHHHT---EEEEEHHHHHH--HHHHHHHHHH-SSEEEEEE-TTS-EEEEE--SPP--STT-SSS----TTHHHHHHHTTS--

Mean predicted aligned error: 7.77 Å